Protein AF-A0A957K9R1-F1 (afdb_monomer_lite)

Radius of gyration: 14.6 Å; chains: 1; bounding box: 41×22×40 Å

Structure (mmCIF, N/CA/C/O backbone):
data_AF-A0A957K9R1-F1
#
_entry.id   AF-A0A957K9R1-F1
#
loop_
_atom_site.group_PDB
_atom_site.id
_atom_site.type_symbol
_atom_site.label_atom_id
_atom_site.label_alt_id
_atom_site.label_comp_id
_atom_site.label_asym_id
_atom_site.label_entity_id
_atom_site.label_seq_id
_atom_site.pdbx_PDB_ins_code
_atom_site.Cartn_x
_atom_site.Cartn_y
_atom_site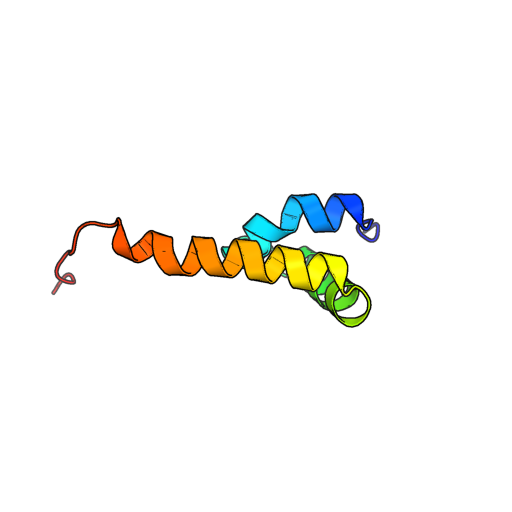.Cartn_z
_atom_site.occupancy
_atom_site.B_iso_or_equiv
_atom_site.auth_seq_id
_atom_site.auth_comp_id
_atom_site.auth_asym_id
_atom_site.auth_atom_id
_atom_site.pdbx_PDB_model_num
ATOM 1 N N . MET A 1 1 ? 5.275 4.250 21.969 1.00 51.44 1 MET A N 1
ATOM 2 C CA . MET A 1 1 ? 5.051 4.256 20.513 1.00 51.44 1 MET A CA 1
ATOM 3 C C . MET A 1 1 ? 3.560 4.389 20.328 1.00 51.44 1 MET A C 1
ATOM 5 O O . MET A 1 1 ? 2.844 3.583 20.909 1.00 51.44 1 MET A O 1
ATOM 9 N N . SER A 1 2 ? 3.110 5.473 19.706 1.00 71.31 2 SER A N 1
ATOM 10 C CA . SER A 1 2 ? 1.683 5.697 19.465 1.00 71.31 2 SER A CA 1
ATOM 11 C C . SER A 1 2 ? 1.224 4.798 18.320 1.00 71.31 2 SER A C 1
ATOM 13 O O . SER A 1 2 ? 1.998 4.568 17.394 1.00 71.31 2 SER A O 1
ATOM 15 N N . GLU A 1 3 ? 0.007 4.267 18.418 1.00 85.00 3 GLU A N 1
ATOM 16 C CA . GLU A 1 3 ? -0.634 3.531 17.327 1.00 85.00 3 GLU A CA 1
ATOM 17 C C . GLU A 1 3 ? -0.963 4.493 16.180 1.00 85.00 3 GLU A C 1
ATOM 19 O O . GLU A 1 3 ? -1.479 5.585 16.428 1.00 85.00 3 GLU A O 1
ATOM 24 N N . LEU A 1 4 ? -0.672 4.083 14.945 1.00 92.81 4 LEU A N 1
ATOM 25 C CA . LEU A 1 4 ? -1.021 4.839 13.746 1.00 92.81 4 LEU A CA 1
ATOM 26 C C . LEU A 1 4 ? -2.540 4.875 13.545 1.00 92.81 4 LEU A C 1
ATOM 28 O O . LEU A 1 4 ? -3.245 3.865 13.644 1.00 92.81 4 LEU A O 1
ATOM 32 N N . THR A 1 5 ? -3.041 6.059 13.228 1.00 96.56 5 THR A N 1
ATOM 33 C CA 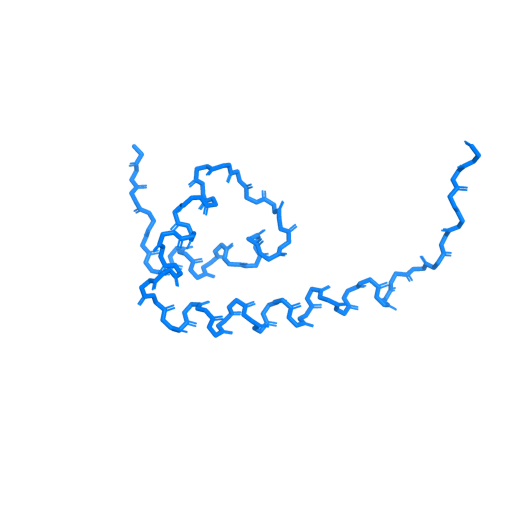. THR A 1 5 ? -4.435 6.316 12.873 1.00 96.56 5 THR A CA 1
ATOM 34 C C . THR A 1 5 ? -4.775 5.764 11.486 1.00 96.56 5 THR A C 1
ATOM 36 O O . THR A 1 5 ? -3.901 5.430 10.694 1.00 96.56 5 THR A O 1
ATOM 39 N N . HIS A 1 6 ? -6.068 5.680 11.155 1.00 96.44 6 HIS A N 1
ATOM 40 C CA . HIS A 1 6 ? -6.506 5.264 9.816 1.00 96.44 6 HIS A CA 1
ATOM 41 C C . HIS A 1 6 ? -5.891 6.121 8.699 1.00 96.44 6 HIS A C 1
ATOM 43 O O . HIS A 1 6 ? -5.465 5.572 7.687 1.00 96.44 6 HIS A O 1
ATOM 49 N N . ASP A 1 7 ? -5.824 7.439 8.895 1.00 97.56 7 ASP A N 1
ATOM 50 C CA . ASP A 1 7 ? -5.292 8.363 7.893 1.00 97.56 7 ASP A CA 1
ATOM 51 C C . ASP A 1 7 ? -3.777 8.200 7.737 1.00 97.56 7 ASP A C 1
ATOM 53 O O . ASP A 1 7 ? -3.296 8.060 6.616 1.00 97.56 7 ASP A O 1
ATOM 57 N N . GLU A 1 8 ? -3.037 8.076 8.843 1.00 97.56 8 GLU A N 1
ATOM 58 C CA . GLU A 1 8 ? -1.597 7.784 8.800 1.00 97.56 8 GLU A CA 1
ATOM 59 C C . GLU A 1 8 ? -1.311 6.425 8.141 1.00 97.56 8 GLU A C 1
ATOM 61 O O . GLU A 1 8 ? -0.372 6.302 7.360 1.00 97.56 8 GLU A O 1
ATOM 66 N N . ILE A 1 9 ? -2.147 5.406 8.388 1.00 98.00 9 ILE A N 1
ATOM 67 C CA . ILE A 1 9 ? -2.036 4.114 7.699 1.00 98.00 9 ILE A CA 1
ATOM 68 C C . ILE A 1 9 ? -2.200 4.296 6.189 1.00 98.00 9 ILE A C 1
ATOM 70 O O . ILE A 1 9 ? -1.394 3.753 5.438 1.00 98.00 9 ILE A O 1
ATOM 74 N N . ARG A 1 10 ? -3.210 5.053 5.737 1.00 97.56 10 ARG A N 1
ATOM 75 C CA . ARG A 1 10 ? -3.435 5.324 4.306 1.00 97.56 10 ARG A CA 1
ATOM 76 C C . ARG A 1 10 ? -2.229 6.006 3.662 1.00 97.56 10 ARG A C 1
ATOM 78 O O . ARG A 1 10 ? -1.875 5.651 2.540 1.00 97.56 10 ARG A O 1
ATOM 85 N N . GLU A 1 11 ? -1.596 6.943 4.365 1.00 97.69 11 GLU A N 1
ATOM 86 C CA . GLU A 1 11 ? 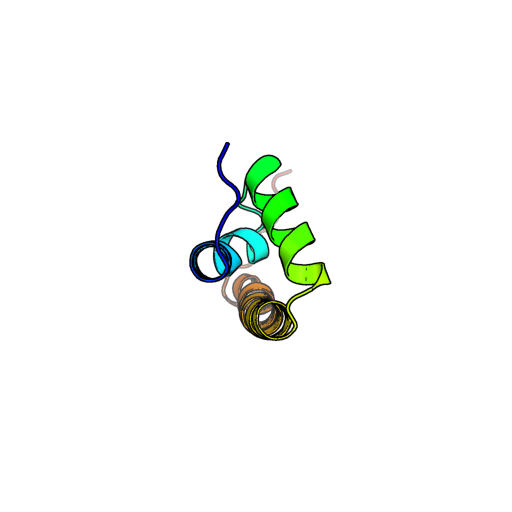-0.408 7.653 3.880 1.00 97.69 11 GLU A CA 1
ATOM 87 C C . GLU A 1 11 ? 0.794 6.722 3.669 1.00 97.69 11 GLU A C 1
ATOM 89 O O . GLU A 1 11 ? 1.520 6.894 2.692 1.00 97.69 11 GLU A O 1
ATOM 94 N N . ILE A 1 12 ? 0.968 5.699 4.515 1.00 97.75 12 ILE A N 1
ATOM 95 C CA . ILE A 1 12 ? 2.100 4.755 4.427 1.00 97.75 12 ILE A CA 1
ATOM 96 C C . ILE A 1 12 ? 1.792 3.459 3.652 1.00 97.75 12 ILE A C 1
ATOM 98 O O . ILE A 1 12 ? 2.665 2.601 3.496 1.00 97.75 12 ILE A O 1
ATOM 102 N N . LEU A 1 13 ? 0.567 3.276 3.140 1.00 98.06 13 LEU A N 1
ATOM 103 C CA . LEU A 1 13 ? 0.209 2.113 2.310 1.00 98.06 13 LEU A CA 1
ATOM 104 C C . LEU A 1 13 ? 1.085 1.942 1.048 1.00 98.06 13 LEU A C 1
ATOM 106 O O . LEU A 1 13 ? 1.411 0.791 0.737 1.00 98.06 13 LEU A O 1
ATOM 110 N N . PRO A 1 14 ? 1.498 3.005 0.322 1.00 97.75 14 PRO A N 1
ATOM 111 C CA . PRO A 1 14 ? 2.422 2.867 -0.806 1.00 97.75 14 PRO A CA 1
ATOM 112 C C . PRO A 1 14 ? 3.771 2.268 -0.389 1.00 97.75 14 PRO A C 1
ATOM 114 O O . PRO A 1 14 ? 4.292 1.377 -1.061 1.00 97.75 14 PRO A O 1
ATOM 117 N N . ASP A 1 15 ? 4.300 2.699 0.755 1.00 98.06 15 ASP A N 1
ATOM 118 C CA . ASP A 1 15 ? 5.570 2.214 1.297 1.00 98.06 15 ASP A CA 1
ATOM 119 C C . ASP A 1 15 ? 5.452 0.761 1.767 1.00 98.06 15 ASP A C 1
ATOM 121 O O . ASP A 1 15 ? 6.361 -0.045 1.552 1.00 98.06 15 ASP A O 1
ATOM 125 N N . TYR A 1 16 ? 4.298 0.383 2.331 1.00 98.19 16 TYR A N 1
ATOM 126 C CA . TYR A 1 16 ? 3.981 -1.017 2.616 1.00 98.19 16 TYR A CA 1
ATOM 127 C C . TYR A 1 16 ? 3.975 -1.859 1.331 1.00 98.19 16 TYR A C 1
ATOM 129 O O . TYR A 1 16 ? 4.583 -2.931 1.300 1.00 98.19 16 TYR A O 1
ATOM 137 N N . ALA A 1 17 ? 3.330 -1.378 0.261 1.00 97.94 17 ALA A N 1
ATOM 138 C CA . ALA A 1 17 ? 3.268 -2.077 -1.025 1.00 97.94 17 ALA A CA 1
ATOM 139 C C . ALA A 1 17 ? 4.659 -2.253 -1.663 1.00 97.94 17 ALA A C 1
ATOM 141 O O . ALA A 1 17 ? 4.930 -3.284 -2.277 1.00 97.94 17 ALA A O 1
ATOM 142 N N . LEU A 1 18 ? 5.556 -1.283 -1.468 1.00 97.25 18 LEU A N 1
ATOM 143 C CA . LEU A 1 18 ? 6.948 -1.321 -1.926 1.00 97.25 18 LEU A CA 1
ATOM 144 C C . LEU A 1 18 ? 7.901 -2.050 -0.959 1.00 97.25 18 LEU A C 1
ATOM 146 O O . LEU A 1 18 ? 9.093 -2.153 -1.243 1.00 97.25 18 LEU A O 1
ATOM 150 N N . SER A 1 19 ? 7.397 -2.594 0.156 1.00 96.38 19 SER A N 1
ATOM 151 C CA . SER A 1 19 ? 8.197 -3.253 1.203 1.00 96.38 19 SER A CA 1
ATOM 152 C C . SER A 1 19 ? 9.296 -2.363 1.809 1.00 96.38 19 SER A C 1
ATOM 154 O O . SER A 1 19 ? 10.385 -2.847 2.120 1.00 96.38 19 SER A O 1
ATOM 156 N N . LEU A 1 20 ? 9.009 -1.070 1.988 1.00 97.81 20 LEU A N 1
ATOM 157 C CA . LEU A 1 20 ? 9.944 -0.070 2.522 1.00 97.81 20 LEU A CA 1
ATOM 158 C C . LEU A 1 20 ? 9.812 0.163 4.033 1.00 97.81 20 LEU A C 1
ATOM 160 O O . LEU A 1 20 ? 10.720 0.725 4.639 1.00 97.81 20 LEU A O 1
ATOM 164 N N . LEU A 1 21 ? 8.700 -0.269 4.630 1.00 97.62 21 LEU A N 1
ATOM 165 C CA . LEU A 1 21 ? 8.413 -0.051 6.047 1.00 97.62 21 LEU A CA 1
ATOM 166 C C . LEU A 1 21 ? 9.303 -0.876 6.973 1.00 97.62 21 LEU A C 1
ATOM 168 O O . LEU A 1 21 ? 9.673 -2.018 6.670 1.00 97.62 21 LEU A O 1
ATOM 172 N N . ASP A 1 22 ? 9.554 -0.326 8.160 1.00 97.19 22 ASP A N 1
ATOM 173 C CA . ASP A 1 22 ? 10.196 -1.072 9.230 1.00 97.19 22 ASP A CA 1
ATOM 174 C C . ASP A 1 22 ? 9.254 -2.126 9.851 1.00 97.19 22 ASP A C 1
ATOM 176 O O . ASP A 1 22 ? 8.069 -2.255 9.520 1.00 97.19 22 ASP A O 1
ATOM 180 N N . GLN A 1 23 ? 9.787 -2.943 10.764 1.00 96.75 23 GLN A N 1
ATOM 181 C CA . GLN A 1 23 ? 9.011 -4.016 11.388 1.00 96.75 23 GLN A CA 1
ATOM 182 C C . GLN A 1 23 ? 7.828 -3.499 12.226 1.00 96.75 23 GLN A C 1
ATOM 184 O O . GLN A 1 23 ? 6.791 -4.164 12.284 1.00 96.75 23 GLN A O 1
ATOM 189 N N . SER A 1 24 ? 7.979 -2.346 12.877 1.00 95.56 24 SER A N 1
ATOM 190 C CA . SER A 1 24 ? 6.963 -1.743 13.741 1.00 95.56 24 SER A CA 1
ATOM 191 C C . SER A 1 24 ? 5.815 -1.170 12.912 1.00 95.56 24 SER A C 1
ATOM 193 O O . SER A 1 24 ? 4.649 -1.477 13.163 1.00 95.56 24 SER A O 1
ATOM 195 N N . GLU A 1 25 ? 6.131 -0.390 11.883 1.00 96.56 25 GLU A N 1
ATOM 196 C CA . GLU A 1 25 ? 5.165 0.192 10.949 1.00 96.56 25 GLU A CA 1
ATOM 197 C C . GLU A 1 25 ? 4.406 -0.905 10.201 1.00 96.56 25 GLU A C 1
ATOM 199 O O . GLU A 1 25 ? 3.173 -0.912 10.163 1.00 96.56 25 GLU A O 1
ATOM 204 N N . ARG A 1 26 ? 5.127 -1.917 9.699 1.00 97.81 26 ARG A N 1
ATOM 205 C CA . ARG A 1 26 ? 4.518 -3.073 9.033 1.00 97.81 26 ARG A CA 1
ATOM 206 C C . ARG A 1 26 ? 3.519 -3.794 9.936 1.00 97.81 26 ARG A C 1
ATOM 208 O O . ARG A 1 26 ? 2.445 -4.172 9.468 1.00 97.81 26 ARG A O 1
ATOM 215 N N . ALA A 1 27 ? 3.854 -4.011 11.209 1.00 97.44 27 ALA A N 1
ATOM 216 C CA . ALA A 1 27 ? 2.959 -4.685 12.149 1.00 97.44 27 ALA A CA 1
ATOM 217 C C . ALA A 1 27 ? 1.655 -3.898 12.364 1.00 97.44 27 ALA A C 1
ATOM 219 O O . ALA A 1 27 ? 0.577 -4.494 12.400 1.00 97.44 27 ALA A O 1
ATOM 220 N N . GLN A 1 28 ? 1.745 -2.569 12.440 1.00 97.31 28 GLN A N 1
ATOM 221 C CA . GLN A 1 28 ? 0.583 -1.691 12.589 1.00 97.31 28 GLN A CA 1
ATOM 222 C C . GLN A 1 28 ? -0.309 -1.699 11.343 1.00 97.31 28 GLN A C 1
ATOM 224 O O . GLN A 1 28 ? -1.526 -1.850 11.462 1.00 97.31 28 GLN A O 1
ATOM 229 N N . VAL A 1 29 ? 0.283 -1.650 10.144 1.00 97.88 29 VAL A N 1
ATOM 230 C CA . VAL A 1 29 ? -0.460 -1.789 8.881 1.00 97.88 29 VAL A CA 1
ATOM 231 C C . VAL A 1 29 ? -1.170 -3.138 8.804 1.00 97.88 29 VAL A C 1
ATOM 233 O O . VAL A 1 29 ? -2.368 -3.181 8.531 1.00 97.88 29 VAL A O 1
ATOM 236 N N . VAL A 1 30 ? -0.486 -4.243 9.116 1.00 98.00 30 VAL A N 1
ATOM 237 C CA . VAL A 1 30 ? -1.098 -5.585 9.107 1.00 98.00 30 VAL A CA 1
ATOM 238 C C . VAL A 1 30 ? -2.271 -5.674 10.086 1.00 98.00 30 VAL A C 1
ATOM 240 O O . VAL A 1 30 ? -3.327 -6.201 9.727 1.00 98.00 30 VAL A O 1
ATOM 243 N N . ALA A 1 31 ? -2.118 -5.134 11.298 1.00 97.44 31 ALA A N 1
ATOM 244 C CA . ALA A 1 31 ? -3.191 -5.105 12.287 1.00 97.44 31 ALA A CA 1
ATOM 245 C C . ALA A 1 31 ? -4.408 -4.306 11.786 1.00 97.44 31 ALA A C 1
ATOM 247 O O . ALA A 1 31 ? -5.542 -4.778 11.890 1.00 97.44 31 ALA A O 1
ATOM 248 N N . HIS A 1 32 ? -4.187 -3.141 11.170 1.00 97.69 32 HIS A N 1
ATOM 249 C CA . HIS A 1 32 ? -5.259 -2.321 10.603 1.00 97.69 32 HIS A CA 1
ATOM 250 C C . HIS A 1 32 ? -5.966 -3.015 9.426 1.00 97.69 32 HIS A C 1
ATOM 252 O O . HIS A 1 32 ? -7.199 -3.048 9.351 1.00 97.69 32 HIS A O 1
ATOM 258 N N . LEU A 1 33 ? -5.195 -3.627 8.523 1.00 98.12 33 LEU A N 1
ATOM 259 C CA . LEU A 1 33 ? -5.710 -4.336 7.351 1.00 98.12 33 LEU A CA 1
ATOM 260 C C . LEU A 1 33 ? -6.572 -5.547 7.715 1.00 98.12 33 LEU A C 1
ATOM 262 O O . LEU A 1 33 ? -7.406 -5.938 6.901 1.00 98.12 33 LEU A O 1
ATOM 266 N N . ALA A 1 34 ? -6.446 -6.124 8.914 1.00 98.00 34 ALA A N 1
ATOM 267 C CA . ALA A 1 34 ? -7.356 -7.174 9.372 1.00 98.00 34 ALA A CA 1
ATOM 268 C C . ALA A 1 34 ? -8.800 -6.654 9.533 1.00 98.00 34 ALA A C 1
ATOM 270 O O . ALA A 1 34 ? -9.755 -7.337 9.157 1.00 98.00 34 ALA A O 1
ATOM 271 N N . GLY A 1 35 ? -8.970 -5.421 10.022 1.00 96.88 35 GLY A N 1
ATOM 272 C CA . GLY A 1 35 ? -10.280 -4.827 10.310 1.00 96.88 35 GLY A CA 1
ATOM 273 C C . GLY A 1 35 ? -10.835 -3.905 9.222 1.00 96.88 35 GLY A C 1
ATOM 274 O O . GLY A 1 35 ? -12.048 -3.728 9.145 1.00 96.88 35 GLY A O 1
ATOM 275 N N . CYS A 1 36 ? -9.987 -3.334 8.362 1.00 98.38 36 CYS A N 1
ATOM 276 C CA . CYS A 1 36 ? -10.390 -2.237 7.482 1.00 98.38 36 CYS A CA 1
ATOM 277 C C . CYS A 1 36 ? -10.500 -2.634 5.993 1.00 98.38 36 CYS A C 1
ATOM 279 O O . CYS A 1 36 ? -9.477 -2.793 5.321 1.00 98.38 36 CYS A O 1
ATOM 281 N N . PRO A 1 37 ? -11.717 -2.771 5.426 1.00 98.12 37 PRO A N 1
ATOM 282 C CA . PRO A 1 37 ? -11.893 -3.101 4.011 1.00 98.12 37 PRO A CA 1
ATOM 283 C C . PRO A 1 37 ? -11.470 -1.984 3.049 1.00 98.12 37 PRO A C 1
ATOM 285 O O . PRO A 1 37 ? -11.007 -2.305 1.959 1.00 98.12 37 PRO A O 1
ATOM 288 N N . SER A 1 38 ? -11.591 -0.704 3.423 1.00 98.12 38 SER A N 1
ATOM 289 C CA . SER A 1 38 ? -11.188 0.410 2.551 1.00 98.12 38 SER A CA 1
ATOM 290 C C . SER A 1 38 ? -9.672 0.455 2.351 1.00 98.12 38 SER A C 1
ATOM 292 O O . SER A 1 38 ? -9.223 0.524 1.213 1.00 98.12 38 SER A O 1
ATOM 294 N N . CYS A 1 39 ? -8.883 0.295 3.419 1.00 98.44 39 CYS A N 1
ATOM 295 C CA . CYS A 1 39 ? -7.422 0.209 3.312 1.00 98.44 39 CYS A CA 1
ATOM 296 C C . CYS A 1 39 ? -6.958 -1.037 2.545 1.00 98.44 39 CYS A C 1
A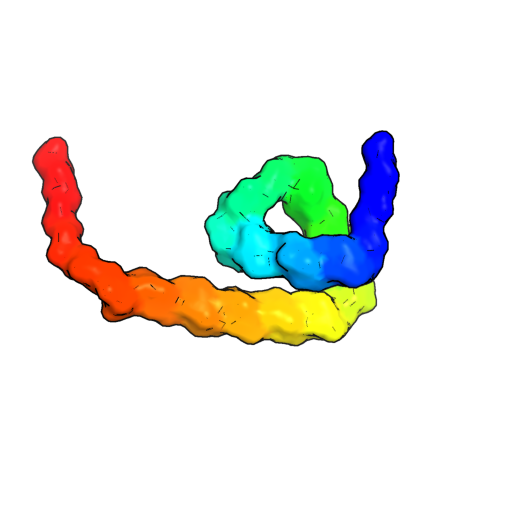TOM 298 O O . CYS A 1 39 ? -5.949 -0.983 1.852 1.00 98.44 39 CYS A O 1
ATOM 300 N N . ARG A 1 40 ? -7.691 -2.160 2.619 1.00 98.44 40 ARG A N 1
ATOM 301 C CA . ARG A 1 40 ? -7.393 -3.339 1.783 1.00 98.44 40 ARG A CA 1
ATOM 302 C C . ARG A 1 40 ? -7.639 -3.075 0.298 1.00 98.44 40 ARG A C 1
ATOM 304 O O . ARG A 1 40 ? -6.853 -3.538 -0.522 1.00 98.44 40 ARG A O 1
ATOM 311 N N . ALA A 1 41 ? -8.719 -2.369 -0.038 1.00 98.44 41 ALA A N 1
ATOM 312 C CA . ALA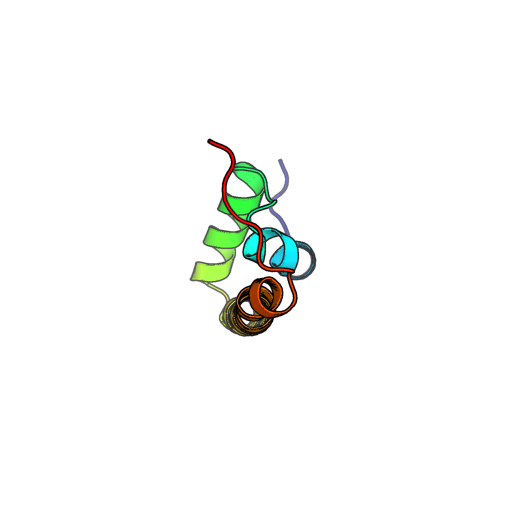 A 1 41 ? -9.013 -1.998 -1.420 1.00 98.44 41 ALA A CA 1
ATOM 313 C C . ALA A 1 41 ? -7.937 -1.054 -1.976 1.00 98.44 41 ALA A C 1
ATOM 315 O O . ALA A 1 41 ? -7.383 -1.315 -3.036 1.00 98.44 41 ALA A O 1
ATOM 316 N N . GLU A 1 42 ? -7.562 -0.033 -1.209 1.00 98.06 42 GLU A N 1
ATOM 317 C CA . GLU A 1 42 ? -6.511 0.907 -1.604 1.00 98.06 42 GLU A CA 1
ATOM 318 C C . GLU A 1 42 ? -5.129 0.249 -1.707 1.00 98.06 42 GLU A C 1
ATOM 320 O O . GLU A 1 42 ? -4.381 0.514 -2.645 1.00 98.06 42 GLU A O 1
ATOM 325 N N . LEU A 1 43 ? -4.800 -0.675 -0.798 1.00 98.38 43 LEU A N 1
ATOM 326 C CA . LEU A 1 43 ? -3.588 -1.478 -0.931 1.00 98.38 43 LEU A CA 1
ATOM 327 C C . LEU A 1 43 ? -3.586 -2.276 -2.244 1.00 98.38 43 LEU A C 1
ATOM 329 O O . LEU A 1 43 ? -2.557 -2.328 -2.907 1.00 98.38 43 LEU A O 1
ATOM 333 N N . ALA A 1 44 ? -4.716 -2.870 -2.640 1.00 98.31 44 ALA A N 1
ATOM 334 C CA . ALA A 1 44 ? -4.814 -3.610 -3.899 1.00 98.31 44 ALA A CA 1
ATOM 335 C C . ALA A 1 44 ? -4.597 -2.708 -5.130 1.00 98.31 44 ALA A C 1
ATOM 337 O O . ALA A 1 44 ? -3.962 -3.137 -6.101 1.00 98.31 44 ALA A O 1
ATOM 338 N N . ASP A 1 45 ? -5.058 -1.456 -5.076 1.00 97.94 45 ASP A N 1
ATOM 339 C CA . ASP A 1 45 ? -4.789 -0.459 -6.115 1.00 97.94 45 ASP A CA 1
ATOM 340 C C . ASP A 1 45 ? -3.284 -0.162 -6.212 1.00 97.94 45 ASP A C 1
ATOM 342 O O . ASP A 1 45 ? -2.712 -0.209 -7.306 1.00 97.94 45 ASP A O 1
ATOM 346 N N . TYR A 1 46 ? -2.607 0.050 -5.077 1.00 98.19 46 TYR A N 1
ATOM 347 C CA . TYR A 1 46 ? -1.154 0.246 -5.058 1.00 98.19 46 TYR A CA 1
ATOM 348 C C . TYR A 1 46 ? -0.388 -0.991 -5.530 1.00 98.19 46 TYR A C 1
ATOM 350 O O . TYR A 1 46 ? 0.504 -0.857 -6.365 1.00 98.19 46 TYR A O 1
ATOM 358 N N . THR A 1 47 ? 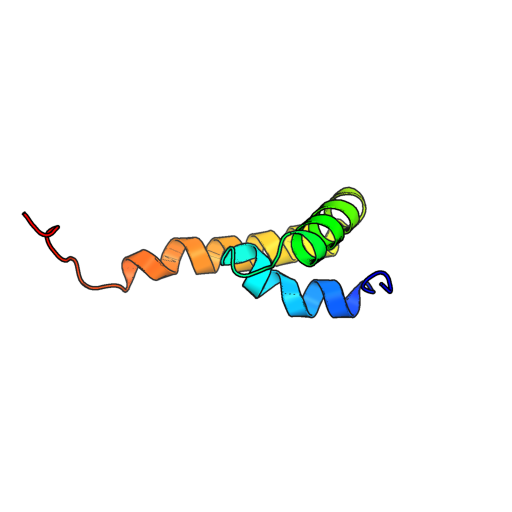-0.750 -2.195 -5.075 1.00 96.94 47 THR A N 1
ATOM 359 C CA . THR A 1 47 ? -0.125 -3.448 -5.531 1.00 96.94 47 THR A CA 1
ATOM 360 C C . THR A 1 47 ? -0.238 -3.599 -7.048 1.00 96.94 47 THR A C 1
ATOM 362 O O . THR A 1 47 ? 0.749 -3.907 -7.707 1.00 96.94 47 THR A O 1
ATOM 365 N N . THR A 1 48 ? -1.391 -3.256 -7.631 1.00 97.25 48 THR A N 1
ATOM 366 C CA . THR A 1 48 ? -1.591 -3.285 -9.089 1.00 97.25 48 THR A CA 1
ATOM 367 C C . THR A 1 48 ? -0.631 -2.353 -9.840 1.00 97.25 48 THR A C 1
ATOM 369 O O . THR A 1 48 ? -0.228 -2.654 -10.967 1.00 97.25 48 THR A O 1
ATOM 372 N N . VAL A 1 49 ? -0.288 -1.198 -9.263 1.00 96.12 49 VAL A N 1
ATOM 373 C CA . VAL A 1 49 ? 0.703 -0.278 -9.841 1.00 96.12 49 VAL A CA 1
ATOM 374 C C . VAL A 1 49 ? 2.115 -0.827 -9.651 1.00 96.12 49 VAL A C 1
ATOM 376 O O . VAL A 1 49 ? 2.871 -0.870 -10.620 1.00 96.12 49 VAL A O 1
ATOM 379 N N . VAL A 1 50 ? 2.449 -1.286 -8.441 1.00 96.94 50 VAL A N 1
ATOM 380 C CA . VAL A 1 50 ? 3.759 -1.860 -8.098 1.00 96.94 50 VAL A CA 1
ATOM 381 C C . VAL A 1 50 ? 4.104 -3.039 -9.008 1.00 96.94 50 VAL A C 1
ATOM 383 O O . VAL A 1 50 ? 5.204 -3.066 -9.554 1.00 96.94 50 VAL A O 1
ATOM 386 N N . ASP A 1 51 ? 3.153 -3.933 -9.280 1.00 96.06 51 ASP A N 1
ATOM 387 C CA . ASP A 1 51 ? 3.336 -5.086 -10.174 1.00 96.06 51 ASP A CA 1
ATOM 388 C C . ASP A 1 51 ? 3.710 -4.687 -11.612 1.00 96.06 51 ASP A C 1
ATOM 390 O O . ASP A 1 51 ? 4.344 -5.452 -12.340 1.00 96.06 51 ASP A O 1
ATOM 394 N N . LYS A 1 52 ? 3.334 -3.477 -12.042 1.00 96.44 52 LYS A N 1
ATOM 395 C CA . LYS A 1 52 ? 3.627 -2.961 -13.386 1.00 96.44 52 LYS A CA 1
ATOM 396 C C . LYS A 1 52 ? 4.955 -2.218 -13.462 1.00 96.44 52 LYS A C 1
ATOM 398 O O . LYS A 1 52 ? 5.491 -2.096 -14.561 1.00 96.44 52 LYS A O 1
ATOM 403 N N . LEU A 1 53 ? 5.498 -1.729 -12.344 1.00 94.44 53 LEU A N 1
ATOM 404 C CA . LEU A 1 53 ? 6.749 -0.959 -12.341 1.00 94.44 53 LEU A CA 1
ATOM 405 C C . LEU A 1 53 ? 7.930 -1.721 -12.974 1.00 94.44 53 LEU A C 1
ATOM 407 O O . LEU A 1 53 ? 8.621 -1.120 -13.800 1.00 94.44 53 LEU A O 1
ATOM 411 N N . PRO A 1 54 ? 8.150 -3.025 -12.699 1.00 93.31 54 PRO A N 1
ATOM 412 C CA . PRO A 1 54 ? 9.240 -3.777 -13.321 1.00 93.31 54 PRO A CA 1
ATOM 413 C C . PRO A 1 54 ? 9.153 -3.840 -14.849 1.00 93.31 54 PRO A C 1
ATOM 415 O O . PRO A 1 54 ? 10.178 -3.952 -15.512 1.00 93.31 54 PRO A O 1
ATOM 418 N N . LEU A 1 55 ? 7.950 -3.725 -15.424 1.00 94.69 55 LEU A N 1
ATOM 419 C CA . LEU A 1 55 ? 7.748 -3.758 -16.877 1.00 94.69 55 LEU A CA 1
ATOM 420 C C . LEU A 1 55 ? 8.297 -2.509 -17.580 1.00 94.69 55 LEU A C 1
ATOM 422 O O . LEU A 1 55 ? 8.500 -2.532 -18.791 1.00 94.69 55 LEU A O 1
ATOM 426 N N . ALA A 1 56 ? 8.517 -1.420 -16.840 1.00 93.94 56 ALA A N 1
ATOM 427 C CA . ALA A 1 56 ? 9.116 -0.193 -17.355 1.00 93.94 56 ALA A CA 1
ATOM 428 C C . ALA A 1 56 ? 10.649 -0.163 -17.207 1.00 93.94 56 ALA A C 1
ATOM 430 O O . ALA A 1 56 ? 11.298 0.723 -17.765 1.00 93.94 56 ALA A O 1
ATOM 431 N N . ALA A 1 57 ? 11.234 -1.097 -16.451 1.00 92.94 57 ALA A N 1
ATOM 432 C CA . ALA A 1 57 ? 12.674 -1.155 -16.242 1.00 92.94 57 ALA A CA 1
ATOM 433 C C . ALA A 1 57 ? 13.394 -1.747 -17.472 1.00 92.94 57 ALA A C 1
ATOM 435 O O . ALA A 1 57 ? 12.857 -2.636 -18.138 1.00 92.94 57 ALA A O 1
ATOM 436 N N . PRO A 1 58 ? 14.622 -1.294 -17.789 1.00 93.31 58 PRO A N 1
ATOM 437 C CA . PRO A 1 58 ? 15.438 -1.951 -18.802 1.00 93.31 58 PRO A CA 1
ATOM 438 C C . PRO A 1 58 ? 15.809 -3.371 -18.355 1.00 93.31 58 PRO A C 1
ATOM 440 O O . PRO A 1 58 ? 16.121 -3.605 -17.188 1.00 93.31 58 PRO A O 1
ATOM 443 N N . ILE A 1 59 ? 15.820 -4.314 -19.299 1.00 91.50 59 ILE A N 1
ATOM 444 C CA . ILE A 1 59 ? 16.319 -5.673 -19.058 1.00 91.50 59 ILE A CA 1
ATOM 445 C C . ILE A 1 59 ? 17.848 -5.608 -18.980 1.00 91.50 59 ILE A C 1
ATOM 447 O O . ILE A 1 59 ? 18.493 -5.104 -19.900 1.00 91.50 59 ILE A O 1
ATOM 451 N N . VAL A 1 60 ? 18.417 -6.108 -17.883 1.00 92.75 60 VAL A N 1
ATOM 452 C CA . VAL A 1 60 ? 19.864 -6.147 -17.632 1.00 92.75 60 VAL A CA 1
ATOM 453 C C . VAL A 1 60 ? 20.255 -7.577 -17.269 1.00 92.75 60 VAL A C 1
ATOM 455 O O . VAL A 1 60 ? 19.611 -8.190 -16.416 1.00 92.75 60 VAL A O 1
ATOM 458 N N . ASP A 1 61 ? 21.298 -8.104 -17.909 1.00 93.06 61 ASP A N 1
ATOM 459 C CA . ASP A 1 61 ? 21.852 -9.416 -17.569 1.00 93.06 61 ASP A CA 1
ATOM 460 C C . ASP A 1 61 ? 22.504 -9.388 -16.171 1.00 93.06 61 ASP A C 1
ATOM 462 O O . ASP A 1 61 ? 23.136 -8.388 -15.807 1.00 93.06 61 ASP A O 1
ATOM 466 N N . PRO A 1 62 ? 22.381 -10.459 -15.363 1.00 89.06 62 PRO A N 1
ATOM 467 C CA . PRO A 1 62 ? 23.028 -10.519 -14.057 1.00 89.06 62 PRO A CA 1
ATOM 468 C C . PRO A 1 62 ? 24.558 -10.498 -14.192 1.00 89.06 62 PRO A C 1
ATOM 470 O O . PRO A 1 62 ? 25.119 -11.013 -15.160 1.00 89.06 62 PRO A O 1
ATOM 473 N N . SER A 1 63 ? 25.239 -9.925 -13.193 1.00 85.88 63 SER A N 1
ATOM 474 C CA . SER A 1 63 ? 26.703 -10.010 -13.092 1.00 85.88 63 SER A CA 1
ATOM 475 C C . SER A 1 63 ? 27.154 -11.478 -13.012 1.00 85.88 63 SER A C 1
ATOM 477 O O . SER A 1 63 ? 26.445 -12.266 -12.378 1.00 85.88 63 SER A O 1
ATOM 479 N N . PRO A 1 64 ? 28.316 -11.838 -13.600 1.00 82.44 64 PRO A N 1
ATOM 480 C CA . PRO A 1 64 ? 28.948 -13.140 -13.388 1.00 82.44 64 PRO A CA 1
ATOM 481 C C . PRO A 1 64 ? 29.220 -13.434 -11.910 1.00 82.44 64 PRO A C 1
ATOM 483 O O . PRO A 1 64 ? 29.428 -12.456 -11.147 1.00 82.44 64 PRO A O 1
#

Sequence (64 aa):
MSELTHDEIREILPDYALSLLDQSERAQVVAHLAGCPSCRAELADYTTVVDKLPLAAPIVDPSP

pLDDT: mean 94.99, std 7.08, range [51.44, 98.44]

Secondary structure (DSSP, 8-state):
-PPPPHHHHHHHHHHHHTT---HHHHHHHHHHHHH-HHHHHHHHHHHHHHTTGGGGSPP-PPP-

Foldseek 3Di:
DDQDDPVSLLVCLLCVLVVNDDPVNVVSNVVCVVPDPVSVVSSVVSNVVVVCVVVPDDDDDDDD